Protein AF-A0ABD7EEY5-F1 (afdb_monomer)

InterPro domains:
  IPR012808 Conserved hypothetical protein CHP02453 [PF09365] (13-96)
  IPR012808 Conserved hypothetical protein CHP02453 [PTHR36452] (8-96)

Sequence (115 aa):
MMSRFNGFAQEGLNFLQQVRIENNKTWFDEHRFIYERSILAPFRALVDDLAPTMLEIDPLLESRATIGKTLSRIHRAPRFSQDKSRYRSRMWLTFKSFVCYLNKLCANLSSFSDS

Radius of gyration: 18.37 Å; Cα contacts (8 Å, |Δi|>4): 121; chains: 1; bounding box: 50×37×43 Å

Mean predicted aligned error: 8.75 Å

Foldseek 3Di:
DQDAQPDADPLLLVVLVVCQVVLDPVVCVVCVVSCVPRPLVNLQSVLSVCLVVVCVVPVQKPSHSDDPAQKDDQADDCPPDPDPRRGHSDIDGDIDGPPPPPPDPPPPPPPDDDD

Solvent-accessible surface area (backbone atoms only — not comparable to full-atom values): 6998 Å² total; per-residue (Å²): 131,86,58,77,58,86,65,75,47,68,68,28,59,50,46,29,54,46,47,53,72,67,53,44,68,68,62,46,64,75,48,39,65,50,48,49,58,35,41,48,45,37,54,35,18,44,32,60,67,44,26,63,66,48,40,74,76,40,75,55,43,48,51,60,72,37,76,70,66,23,25,55,58,55,65,45,79,43,92,84,42,93,66,66,54,49,42,49,57,72,84,56,73,49,79,46,65,64,76,73,90,52,96,80,70,75,91,76,78,89,81,83,87,88,129

pLDDT: mean 83.28, std 17.88, range [33.84, 96.94]

Nearest PDB structures (foldseek):
  4zyr-assembly2_B  TM=4.915E-01  e=9.999E+00  Escherichia coli K-12

Organism: Escherichia albertii (NCBI:txid208962)

Structure (mmCIF, N/CA/C/O backbone):
data_AF-A0ABD7EEY5-F1
#
_entry.id   AF-A0ABD7EEY5-F1
#
loop_
_atom_site.group_PDB
_atom_site.id
_atom_site.type_symbol
_atom_site.label_atom_id
_atom_site.label_alt_id
_atom_site.label_comp_id
_atom_site.label_asym_id
_atom_site.label_entity_id
_atom_site.label_seq_id
_atom_site.pdbx_PDB_ins_code
_atom_site.Cartn_x
_atom_site.Cartn_y
_atom_site.Cartn_z
_atom_site.occupancy
_atom_site.B_iso_or_equiv
_atom_site.auth_seq_id
_atom_site.auth_comp_id
_atom_site.auth_asym_id
_atom_site.auth_atom_id
_atom_site.pdbx_PDB_model_num
ATOM 1 N N . MET A 1 1 ? -11.397 -17.235 4.922 1.00 47.84 1 MET A N 1
ATOM 2 C CA . MET A 1 1 ? -10.170 -17.818 5.504 1.00 47.84 1 MET A CA 1
ATOM 3 C C . MET A 1 1 ? -9.136 -16.705 5.539 1.00 47.84 1 MET A C 1
ATOM 5 O O . MET A 1 1 ? -8.756 -16.242 4.473 1.00 47.84 1 MET A O 1
ATOM 9 N N . MET A 1 2 ? -8.812 -16.176 6.723 1.00 59.62 2 MET A N 1
ATOM 10 C CA . MET A 1 2 ? -7.828 -15.092 6.867 1.00 59.62 2 MET A CA 1
ATOM 11 C C . MET A 1 2 ? -6.453 -15.632 6.464 1.00 59.62 2 MET A C 1
ATOM 13 O O . MET A 1 2 ? -6.030 -16.671 6.976 1.00 59.62 2 MET A O 1
ATOM 17 N N . SER A 1 3 ? -5.794 -14.998 5.492 1.00 70.56 3 SER A N 1
ATOM 18 C CA . SER A 1 3 ? -4.438 -15.390 5.112 1.00 70.56 3 SER A CA 1
ATOM 19 C C . SER A 1 3 ? -3.480 -14.885 6.181 1.00 70.56 3 SER A C 1
ATOM 21 O O . SER A 1 3 ? -3.331 -13.677 6.336 1.00 70.56 3 SER A O 1
ATOM 23 N N . ARG A 1 4 ? -2.832 -15.805 6.890 1.00 85.38 4 ARG A N 1
ATOM 24 C CA . ARG A 1 4 ? -1.833 -15.471 7.904 1.00 85.38 4 ARG A CA 1
ATOM 25 C C . ARG A 1 4 ? -0.607 -14.823 7.258 1.00 85.38 4 ARG A C 1
ATOM 27 O O . ARG A 1 4 ? -0.151 -15.269 6.199 1.00 85.38 4 ARG A O 1
ATOM 34 N N . PHE A 1 5 ? -0.062 -13.791 7.887 1.00 92.56 5 PHE A N 1
ATOM 35 C CA . PHE A 1 5 ? 1.150 -13.120 7.443 1.00 92.56 5 PHE A CA 1
ATOM 36 C C . PHE A 1 5 ? 2.374 -14.018 7.648 1.00 92.56 5 PHE A C 1
ATOM 38 O O . PHE A 1 5 ? 2.698 -14.417 8.763 1.00 92.56 5 PHE A O 1
ATOM 45 N N . ASN A 1 6 ? 3.084 -14.298 6.552 1.00 90.75 6 ASN A N 1
ATOM 46 C CA . ASN A 1 6 ? 4.292 -15.131 6.544 1.00 90.75 6 ASN A CA 1
ATOM 47 C C . ASN A 1 6 ? 5.560 -14.340 6.167 1.00 90.75 6 ASN A C 1
ATOM 49 O O . ASN A 1 6 ? 6.575 -14.933 5.813 1.00 90.75 6 ASN A O 1
ATOM 53 N N . GLY A 1 7 ? 5.514 -13.005 6.219 1.00 93.12 7 GLY A N 1
ATOM 54 C CA . GLY A 1 7 ? 6.637 -12.146 5.839 1.00 93.12 7 GLY A CA 1
ATOM 55 C C . GLY A 1 7 ? 6.565 -11.600 4.410 1.00 93.12 7 GLY A C 1
ATOM 56 O O . GLY A 1 7 ? 5.620 -11.844 3.659 1.00 93.12 7 GLY A O 1
ATOM 57 N N . PHE A 1 8 ? 7.592 -10.829 4.044 1.00 93.62 8 PHE A N 1
ATOM 58 C CA . PHE A 1 8 ? 7.771 -10.282 2.699 1.00 93.62 8 PHE A CA 1
ATOM 59 C C . PHE A 1 8 ? 8.803 -11.100 1.925 1.00 93.62 8 PHE A C 1
ATOM 61 O O . PHE A 1 8 ? 9.900 -11.354 2.418 1.00 93.62 8 PHE A O 1
ATOM 68 N N . ALA A 1 9 ? 8.467 -11.473 0.691 1.00 93.62 9 ALA A N 1
ATOM 69 C CA . ALA A 1 9 ? 9.401 -12.157 -0.193 1.00 93.62 9 ALA A CA 1
ATOM 70 C C . ALA A 1 9 ? 10.497 -11.197 -0.687 1.00 93.62 9 ALA A C 1
ATOM 72 O O . ALA A 1 9 ? 10.224 -10.033 -0.996 1.00 93.62 9 ALA A O 1
ATOM 73 N N . GLN A 1 10 ? 11.719 -11.712 -0.857 1.00 95.19 10 GLN A N 1
ATOM 74 C CA . GLN A 1 10 ? 12.840 -10.943 -1.410 1.00 95.19 10 GLN A CA 1
ATOM 75 C C . GLN A 1 10 ? 12.517 -10.367 -2.799 1.00 95.19 10 GLN A C 1
ATOM 77 O O . GLN A 1 10 ? 12.912 -9.247 -3.111 1.00 95.19 10 GLN A O 1
ATOM 82 N N . GLU A 1 11 ? 11.740 -11.094 -3.608 1.00 95.56 11 GLU A N 1
ATOM 83 C CA . GLU A 1 11 ? 11.249 -10.631 -4.912 1.00 95.56 11 GLU A CA 1
ATOM 84 C C . GLU A 1 11 ? 10.489 -9.298 -4.805 1.00 95.56 11 GLU A C 1
ATOM 86 O O . GLU A 1 11 ? 10.717 -8.391 -5.603 1.00 95.56 11 GLU A O 1
ATOM 91 N N . GLY A 1 12 ? 9.639 -9.136 -3.786 1.00 94.00 12 GLY A N 1
ATOM 92 C CA . GLY A 1 12 ? 8.913 -7.888 -3.558 1.00 94.00 12 GLY A CA 1
ATOM 93 C C . GLY A 1 12 ? 9.850 -6.733 -3.193 1.00 94.00 12 GLY A C 1
ATOM 94 O O . GLY A 1 12 ? 9.705 -5.621 -3.705 1.00 94.00 12 GLY A O 1
ATOM 95 N N . LEU A 1 13 ? 10.849 -6.991 -2.346 1.00 94.12 13 LEU A N 1
ATOM 96 C CA . LEU A 1 13 ? 11.847 -5.982 -1.973 1.00 94.12 13 LEU A CA 1
ATOM 97 C C . LEU A 1 13 ? 12.681 -5.543 -3.184 1.00 94.12 13 LEU A C 1
ATOM 99 O O . LEU A 1 13 ? 12.896 -4.346 -3.382 1.00 94.12 13 LEU A O 1
ATOM 103 N N . ASN A 1 14 ? 13.080 -6.495 -4.029 1.00 95.81 14 ASN A N 1
ATOM 104 C CA . ASN A 1 14 ? 13.797 -6.220 -5.272 1.00 95.81 14 ASN A CA 1
ATOM 105 C C . ASN A 1 14 ? 12.925 -5.412 -6.244 1.00 95.81 14 ASN A C 1
ATOM 107 O O . ASN A 1 14 ? 13.393 -4.430 -6.818 1.00 95.81 14 ASN A O 1
ATOM 111 N N . PHE A 1 15 ? 11.639 -5.752 -6.367 1.00 95.62 15 PHE A N 1
ATOM 112 C CA . PHE A 1 15 ? 10.685 -4.999 -7.183 1.00 95.62 15 PHE A CA 1
ATOM 113 C C . PHE A 1 15 ? 10.588 -3.527 -6.754 1.00 95.62 15 PHE A C 1
ATOM 115 O O . PHE A 1 15 ? 10.609 -2.632 -7.597 1.00 95.62 15 PHE A O 1
ATOM 122 N N . LEU A 1 16 ? 10.543 -3.244 -5.447 1.00 94.81 16 LEU A N 1
ATOM 123 C CA . LEU A 1 16 ? 10.501 -1.868 -4.935 1.00 94.81 16 LEU A CA 1
ATOM 124 C C . LEU A 1 16 ? 11.769 -1.059 -5.261 1.00 94.81 16 LEU A C 1
ATOM 126 O O . LEU A 1 16 ? 11.712 0.168 -5.388 1.00 94.81 16 LEU A O 1
ATOM 130 N N . GLN A 1 17 ? 12.915 -1.721 -5.406 1.00 94.44 17 GLN A N 1
ATOM 131 C CA . GLN A 1 17 ? 14.147 -1.082 -5.868 1.00 94.44 17 GLN A CA 1
A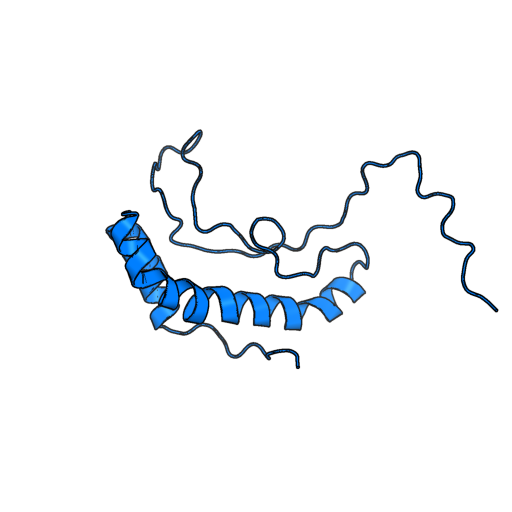TOM 132 C C . GLN A 1 17 ? 14.111 -0.855 -7.382 1.00 94.44 17 GLN A C 1
ATOM 134 O O . GLN A 1 17 ? 14.397 0.253 -7.837 1.00 94.44 17 GLN A O 1
ATOM 139 N N . GLN A 1 18 ? 13.693 -1.861 -8.152 1.00 95.19 18 GLN A N 1
ATOM 140 C CA . GLN A 1 18 ? 13.614 -1.794 -9.613 1.00 95.19 18 GLN A CA 1
ATOM 141 C C . GLN A 1 18 ? 12.605 -0.751 -10.099 1.00 95.19 18 GLN A C 1
ATOM 143 O O . GLN A 1 18 ? 12.938 0.061 -10.956 1.00 95.19 18 GLN A O 1
ATOM 148 N N . VAL A 1 19 ? 11.420 -0.662 -9.483 1.00 95.19 1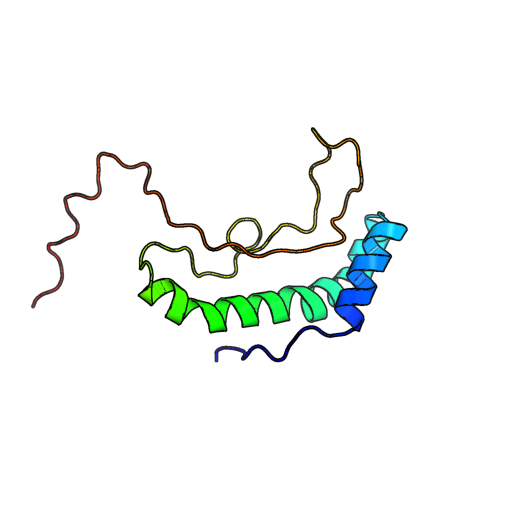9 VAL A N 1
ATOM 149 C CA . VAL A 1 19 ? 10.398 0.329 -9.869 1.00 95.19 19 VAL A CA 1
ATOM 150 C C . VAL A 1 19 ? 10.899 1.769 -9.723 1.00 95.19 19 VAL A C 1
ATOM 152 O O . VAL A 1 19 ? 10.457 2.666 -10.442 1.00 95.19 19 VAL A O 1
ATOM 155 N N . ARG A 1 20 ? 11.848 2.002 -8.808 1.00 91.75 20 ARG A N 1
ATOM 156 C CA . ARG A 1 20 ? 12.503 3.302 -8.630 1.00 91.75 20 ARG A CA 1
ATOM 157 C C . ARG A 1 20 ? 13.458 3.626 -9.773 1.00 91.75 20 ARG A C 1
ATOM 159 O O . ARG A 1 20 ? 13.548 4.790 -10.149 1.00 91.75 20 ARG A O 1
ATOM 166 N N . ILE A 1 21 ? 14.196 2.622 -10.242 1.00 93.44 21 ILE A N 1
ATOM 167 C CA . ILE A 1 21 ? 15.199 2.750 -11.302 1.00 93.44 21 ILE A CA 1
ATOM 168 C C . ILE A 1 21 ? 14.490 2.968 -12.638 1.00 93.44 21 ILE A C 1
ATOM 170 O O . ILE A 1 21 ? 14.764 3.947 -13.323 1.00 93.44 21 ILE A O 1
ATOM 174 N N . GLU A 1 22 ? 13.523 2.108 -12.952 1.00 94.94 22 GLU A N 1
ATOM 175 C CA . GLU A 1 22 ? 12.806 2.132 -14.228 1.00 94.94 22 GLU A CA 1
ATOM 176 C C . GLU A 1 22 ? 11.843 3.317 -14.327 1.00 94.94 22 GLU A C 1
ATOM 178 O O . GLU A 1 22 ? 11.777 4.003 -15.347 1.00 94.94 22 GLU A O 1
ATOM 183 N N . ASN A 1 23 ? 11.074 3.580 -13.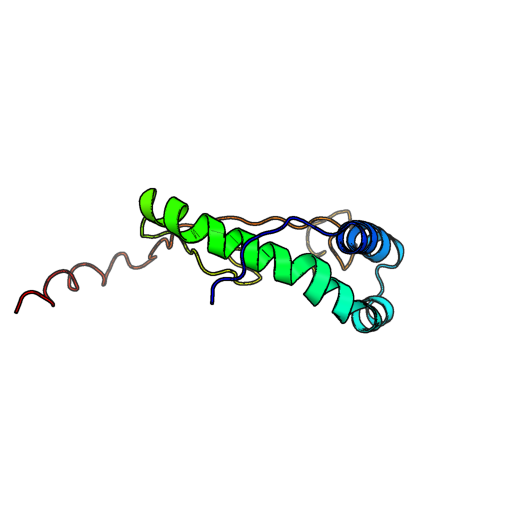261 1.00 92.62 23 ASN A N 1
ATOM 184 C CA . ASN A 1 23 ? 10.132 4.700 -13.157 1.00 92.62 23 ASN A CA 1
ATOM 185 C C . ASN A 1 23 ? 9.179 4.861 -14.378 1.00 92.62 23 ASN A C 1
ATOM 187 O O . ASN A 1 23 ? 8.675 5.953 -14.675 1.00 92.62 23 ASN A O 1
ATOM 191 N N . ASN A 1 24 ? 8.911 3.763 -15.091 1.00 94.00 24 ASN A N 1
ATOM 192 C CA . ASN A 1 24 ? 8.162 3.717 -16.344 1.00 94.00 24 ASN A CA 1
ATOM 193 C C . ASN A 1 24 ? 6.810 3.012 -16.149 1.00 94.00 24 ASN A C 1
ATOM 195 O O . ASN A 1 24 ? 6.710 2.024 -15.424 1.00 94.00 24 ASN A O 1
ATOM 199 N N . LYS A 1 25 ? 5.759 3.529 -16.801 1.00 93.44 25 LYS A N 1
ATOM 200 C CA . LYS A 1 25 ? 4.412 2.954 -16.732 1.00 93.44 25 LYS A CA 1
ATOM 201 C C . LYS A 1 25 ? 4.323 1.589 -17.407 1.00 93.44 25 LYS A C 1
ATOM 203 O O . LYS A 1 25 ? 3.748 0.685 -16.817 1.00 93.44 25 LYS A O 1
ATOM 208 N N . THR A 1 26 ? 4.894 1.442 -18.598 1.00 95.62 26 THR A N 1
ATOM 209 C CA . THR A 1 26 ? 4.851 0.186 -19.357 1.00 95.62 26 THR A CA 1
ATOM 210 C C . THR A 1 26 ? 5.538 -0.929 -18.577 1.00 95.62 26 THR A C 1
ATOM 212 O O . THR A 1 26 ? 4.939 -1.971 -18.345 1.00 95.62 26 THR A O 1
ATOM 215 N N . TRP A 1 27 ? 6.732 -0.644 -18.045 1.00 95.81 27 TRP A N 1
ATOM 216 C CA . TRP A 1 27 ? 7.458 -1.582 -17.190 1.00 95.81 27 TRP A CA 1
ATOM 217 C C . TRP A 1 27 ? 6.645 -1.979 -15.950 1.00 95.81 27 TRP A C 1
ATOM 219 O O . TRP A 1 27 ? 6.573 -3.154 -15.598 1.00 95.81 27 TRP A O 1
ATOM 229 N N . PHE A 1 28 ? 5.992 -1.014 -15.293 1.00 95.62 28 PHE A N 1
ATOM 230 C CA . PHE A 1 28 ? 5.155 -1.308 -14.131 1.00 95.62 28 PHE A CA 1
ATOM 231 C C . PHE A 1 28 ? 3.964 -2.201 -14.485 1.00 95.62 28 PHE A C 1
ATOM 233 O O . PHE A 1 28 ? 3.652 -3.115 -13.728 1.00 95.62 28 PHE A O 1
ATOM 240 N N . ASP A 1 29 ? 3.298 -1.935 -15.609 1.00 95.50 29 ASP A N 1
ATOM 241 C CA . ASP A 1 29 ? 2.142 -2.716 -16.047 1.00 95.50 29 ASP A CA 1
ATOM 242 C C . ASP A 1 29 ? 2.542 -4.169 -16.355 1.00 95.50 29 ASP A C 1
ATOM 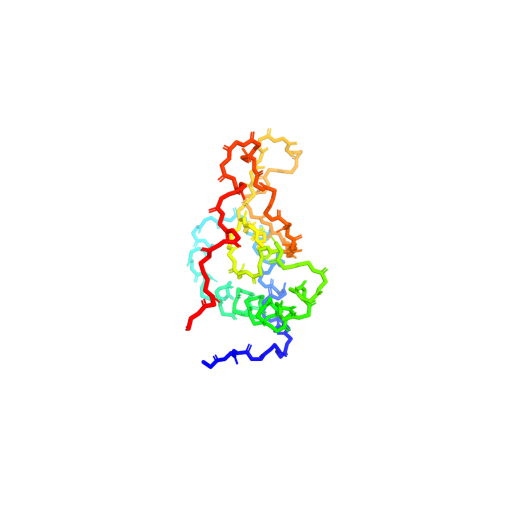244 O O . ASP A 1 29 ? 1.831 -5.090 -15.952 1.00 95.50 29 ASP A O 1
ATOM 248 N N . GLU A 1 30 ? 3.712 -4.382 -16.964 1.00 96.94 30 GLU A N 1
ATOM 249 C CA . GLU A 1 30 ? 4.287 -5.714 -17.213 1.00 96.94 30 GLU A CA 1
ATOM 250 C C . GLU A 1 30 ? 4.622 -6.463 -15.914 1.00 96.94 30 GLU A C 1
ATOM 252 O O . GLU A 1 30 ? 4.373 -7.661 -15.806 1.00 96.94 30 GLU A O 1
ATOM 257 N N . HIS A 1 31 ? 5.128 -5.763 -14.894 1.00 96.12 31 HIS A N 1
ATOM 258 C CA . HIS A 1 31 ? 5.553 -6.356 -13.616 1.00 96.12 31 HIS A CA 1
ATOM 259 C C . HIS A 1 31 ? 4.491 -6.250 -12.511 1.00 96.12 31 HIS A C 1
ATOM 261 O O . HIS A 1 31 ? 4.748 -6.556 -11.341 1.00 96.12 31 HIS A O 1
ATOM 267 N N . ARG A 1 32 ? 3.268 -5.840 -12.861 1.00 94.88 32 ARG A N 1
ATOM 268 C CA . ARG A 1 32 ? 2.177 -5.602 -11.909 1.00 94.88 32 ARG A CA 1
ATOM 269 C C . ARG A 1 32 ? 1.822 -6.842 -11.092 1.00 94.88 32 ARG A C 1
ATOM 271 O O . ARG A 1 32 ? 1.464 -6.726 -9.922 1.00 94.88 32 ARG A O 1
ATOM 278 N N . PHE A 1 33 ? 1.969 -8.027 -11.676 1.00 96.31 33 PHE A N 1
ATOM 279 C CA . PHE A 1 33 ? 1.732 -9.292 -10.984 1.00 96.31 33 PHE A CA 1
ATOM 280 C C . PHE A 1 33 ? 2.657 -9.477 -9.766 1.00 96.31 33 PHE A C 1
ATOM 282 O O . PHE A 1 33 ? 2.213 -9.979 -8.734 1.00 96.31 33 PHE A O 1
ATOM 289 N N . ILE A 1 34 ? 3.915 -9.017 -9.843 1.00 95.06 34 ILE A N 1
ATOM 290 C CA . ILE A 1 34 ? 4.873 -9.068 -8.726 1.00 95.06 34 ILE A CA 1
ATOM 291 C C . ILE A 1 34 ? 4.416 -8.132 -7.613 1.00 95.06 34 ILE A C 1
ATOM 293 O O . ILE A 1 34 ? 4.414 -8.506 -6.440 1.00 95.06 34 ILE A O 1
ATOM 297 N N . TYR A 1 35 ? 3.974 -6.927 -7.975 1.00 94.94 35 TYR A N 1
ATOM 298 C CA . TYR A 1 35 ? 3.417 -5.978 -7.017 1.00 94.94 35 TYR A CA 1
ATOM 299 C C . TYR A 1 35 ? 2.201 -6.557 -6.282 1.00 94.94 35 TYR A C 1
ATOM 301 O O . TYR A 1 35 ? 2.113 -6.471 -5.056 1.00 94.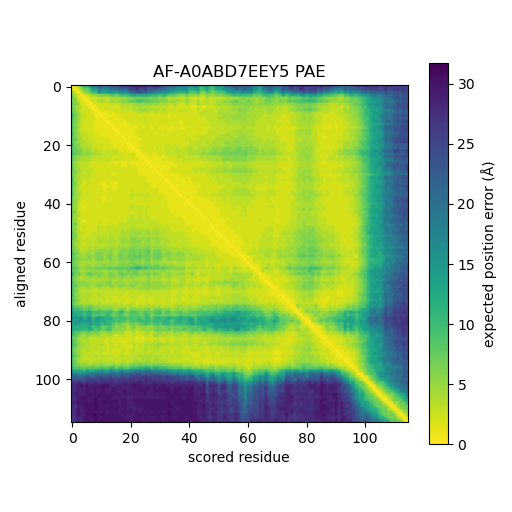94 35 TYR A O 1
ATOM 309 N N . GLU A 1 36 ? 1.269 -7.173 -7.004 1.00 94.25 36 GLU A N 1
ATOM 310 C CA . GLU A 1 36 ? 0.052 -7.720 -6.406 1.00 94.25 36 GLU A CA 1
ATOM 311 C C . GLU A 1 36 ? 0.343 -8.929 -5.503 1.00 94.25 36 GLU A C 1
ATOM 313 O O . GLU A 1 36 ? -0.152 -8.988 -4.374 1.00 94.25 36 GLU A O 1
ATOM 318 N N . ARG A 1 37 ? 1.201 -9.849 -5.957 1.00 95.12 37 ARG A N 1
ATOM 319 C CA . ARG A 1 37 ? 1.538 -11.086 -5.239 1.00 95.12 37 ARG A CA 1
ATOM 320 C C . ARG A 1 37 ? 2.504 -10.868 -4.079 1.00 95.12 37 ARG A C 1
ATOM 322 O O . ARG A 1 37 ? 2.254 -11.334 -2.975 1.00 95.12 37 ARG A O 1
ATOM 329 N N . SER A 1 38 ? 3.620 -10.198 -4.332 1.00 94.44 38 SER A N 1
ATOM 330 C CA . SER A 1 38 ? 4.782 -10.204 -3.434 1.00 94.44 38 SER A CA 1
ATOM 331 C C . SER A 1 38 ? 4.838 -8.971 -2.530 1.00 94.44 38 SER A C 1
ATOM 333 O O . SER A 1 38 ? 5.620 -8.943 -1.581 1.00 94.44 38 SER A O 1
ATOM 335 N N . ILE A 1 39 ? 3.990 -7.966 -2.789 1.00 94.31 39 ILE A N 1
ATOM 336 C CA . ILE A 1 39 ? 3.855 -6.763 -1.960 1.00 94.31 39 ILE A CA 1
ATOM 337 C C . ILE A 1 39 ? 2.428 -6.610 -1.421 1.00 94.31 39 ILE A C 1
ATOM 339 O O . ILE A 1 39 ? 2.240 -6.615 -0.206 1.00 94.31 39 ILE A O 1
ATOM 343 N N . LEU A 1 40 ? 1.403 -6.489 -2.271 1.00 93.75 40 LEU A N 1
ATOM 344 C CA . LEU A 1 40 ? 0.045 -6.208 -1.788 1.00 93.75 40 LEU A CA 1
ATOM 345 C C . LEU A 1 40 ? -0.562 -7.353 -0.979 1.00 93.75 40 LEU A C 1
ATOM 347 O O . LEU A 1 40 ? -1.157 -7.082 0.062 1.00 93.75 40 LEU A O 1
ATOM 351 N N . ALA A 1 41 ? -0.433 -8.602 -1.428 1.00 93.75 41 ALA A N 1
ATOM 352 C CA . ALA A 1 41 ? -0.959 -9.745 -0.686 1.00 93.75 41 ALA A CA 1
ATOM 353 C C . ALA A 1 41 ? -0.367 -9.863 0.736 1.00 93.75 41 ALA A C 1
ATOM 355 O O . ALA A 1 41 ? -1.162 -9.907 1.677 1.00 93.75 41 ALA A O 1
ATOM 356 N N . PRO A 1 42 ? 0.967 -9.816 0.956 1.00 94.31 42 PRO A N 1
ATOM 357 C CA . PRO A 1 42 ? 1.513 -9.858 2.313 1.00 94.31 42 PRO A CA 1
ATOM 358 C C . PRO A 1 42 ? 1.157 -8.616 3.140 1.00 94.31 42 PRO A C 1
ATOM 360 O O . PRO A 1 42 ? 0.920 -8.744 4.335 1.00 94.31 42 PRO A O 1
ATOM 363 N N . PHE A 1 43 ? 1.037 -7.427 2.535 1.00 94.12 43 PHE A N 1
ATOM 364 C CA . PHE A 1 43 ? 0.541 -6.246 3.256 1.00 94.12 43 PHE A CA 1
ATOM 365 C C . PHE A 1 43 ? -0.909 -6.407 3.728 1.00 94.12 43 PHE A C 1
ATOM 367 O O . PHE A 1 43 ? -1.240 -5.955 4.821 1.00 94.12 43 PHE A O 1
ATOM 374 N N . ARG A 1 44 ? -1.777 -7.027 2.919 1.00 93.62 44 ARG A N 1
ATOM 375 C CA . ARG A 1 44 ? -3.164 -7.318 3.310 1.00 93.62 44 ARG A CA 1
ATOM 376 C C . ARG A 1 44 ? -3.212 -8.333 4.442 1.00 93.62 44 ARG A C 1
ATOM 378 O O . ARG A 1 44 ? -3.834 -8.045 5.453 1.00 93.62 44 ARG A O 1
ATOM 385 N N . ALA A 1 45 ? -2.467 -9.429 4.310 1.00 93.81 45 ALA A N 1
ATOM 386 C CA . ALA A 1 45 ? -2.328 -10.433 5.362 1.00 93.81 45 ALA A CA 1
ATOM 387 C C . ALA A 1 45 ? -1.842 -9.816 6.685 1.00 93.81 45 ALA A C 1
ATOM 389 O O . ALA A 1 45 ? -2.399 -10.093 7.739 1.00 93.81 45 ALA A O 1
ATOM 390 N N . LEU A 1 46 ? -0.849 -8.920 6.627 1.00 94.12 46 LEU A N 1
ATOM 391 C CA . LEU A 1 46 ? -0.340 -8.219 7.807 1.00 94.12 46 LEU A CA 1
ATOM 392 C C . LEU A 1 46 ? -1.403 -7.331 8.464 1.00 94.12 46 LEU A C 1
ATOM 394 O O . LEU A 1 46 ? -1.490 -7.279 9.685 1.00 94.12 46 LEU A O 1
ATOM 398 N N . VAL A 1 47 ? -2.194 -6.608 7.668 1.00 93.50 47 VAL A N 1
ATOM 399 C CA . VAL A 1 47 ? -3.275 -5.772 8.203 1.00 93.50 47 VAL A CA 1
ATOM 400 C C . VAL A 1 47 ? -4.369 -6.636 8.821 1.00 93.50 47 VAL A C 1
ATOM 402 O O . VAL A 1 47 ? -4.818 -6.311 9.914 1.00 93.50 47 VAL A O 1
ATOM 405 N N . ASP A 1 48 ? -4.759 -7.728 8.167 1.00 92.75 48 ASP A N 1
ATOM 406 C CA . ASP A 1 48 ? -5.802 -8.630 8.660 1.00 92.75 48 ASP A CA 1
ATOM 407 C C . ASP A 1 48 ? -5.385 -9.315 9.974 1.00 92.75 48 ASP A C 1
ATOM 409 O O . ASP A 1 48 ? -6.206 -9.443 10.882 1.00 92.75 48 ASP A O 1
ATOM 413 N N . ASP A 1 49 ? -4.108 -9.684 10.115 1.00 93.56 49 ASP A N 1
ATOM 414 C CA . ASP A 1 49 ? -3.564 -10.260 11.351 1.00 93.56 49 ASP A CA 1
ATOM 415 C C . ASP A 1 49 ? -3.473 -9.231 12.493 1.00 93.56 49 ASP A C 1
ATOM 417 O O . ASP A 1 49 ? -3.663 -9.580 13.657 1.00 93.56 49 ASP A O 1
ATOM 421 N N . LEU A 1 50 ? -3.199 -7.957 12.184 1.00 92.94 50 LEU A N 1
ATOM 422 C CA . LEU A 1 50 ? -3.120 -6.878 13.180 1.00 92.94 50 LEU A CA 1
ATOM 423 C C . LEU A 1 50 ? -4.487 -6.280 13.539 1.00 92.94 50 LEU A C 1
ATOM 425 O O . LEU A 1 50 ? -4.640 -5.701 14.614 1.00 92.94 50 LEU A O 1
ATOM 429 N N . ALA A 1 51 ? -5.475 -6.400 12.651 1.00 92.06 51 ALA A N 1
ATOM 430 C CA . ALA A 1 51 ? -6.812 -5.838 12.801 1.00 92.06 51 ALA A CA 1
ATOM 431 C C . ALA A 1 51 ? -7.480 -6.115 14.163 1.00 92.06 51 ALA A C 1
ATOM 433 O O . ALA A 1 51 ? -7.950 -5.142 14.756 1.00 92.06 51 ALA A O 1
ATOM 434 N N . PRO A 1 52 ? -7.533 -7.357 14.694 1.00 92.31 52 PRO A N 1
ATOM 435 C CA . PRO A 1 52 ? -8.218 -7.621 15.961 1.00 92.31 52 PRO A CA 1
ATOM 436 C C . PRO A 1 52 ? -7.584 -6.863 17.132 1.00 92.31 52 PRO A C 1
ATOM 438 O O . PRO A 1 52 ? -8.283 -6.158 17.850 1.00 92.31 52 PRO A O 1
ATOM 441 N N . THR A 1 53 ? -6.255 -6.906 17.263 1.00 93.00 53 THR A N 1
ATOM 442 C CA . THR A 1 53 ? -5.534 -6.191 18.327 1.00 93.00 53 THR A CA 1
ATOM 443 C C . THR A 1 53 ? -5.679 -4.677 18.203 1.00 93.00 53 THR A C 1
ATOM 445 O O . THR A 1 53 ? -5.780 -3.976 19.203 1.00 93.00 53 THR A O 1
ATOM 448 N N . MET A 1 54 ? -5.716 -4.142 16.980 1.00 91.62 54 MET A N 1
ATOM 449 C CA . MET A 1 54 ? -5.937 -2.707 16.784 1.00 91.62 54 MET A CA 1
ATOM 450 C C . MET A 1 54 ? -7.351 -2.294 17.211 1.00 91.62 54 MET A C 1
ATOM 452 O O . MET A 1 54 ? -7.507 -1.263 17.858 1.00 91.62 54 MET A O 1
ATOM 456 N N . LEU A 1 55 ? -8.368 -3.106 16.910 1.00 90.94 55 LEU A N 1
ATOM 457 C CA . LEU A 1 55 ? -9.752 -2.837 17.314 1.00 90.94 55 LEU A CA 1
ATOM 458 C C . LEU A 1 55 ? -9.976 -2.954 18.830 1.00 90.94 55 LEU A C 1
ATOM 460 O O . LEU A 1 55 ? -10.861 -2.284 19.354 1.00 90.94 55 LEU A O 1
ATOM 464 N N . GLU A 1 56 ? -9.173 -3.754 19.538 1.00 93.25 56 GLU A N 1
ATOM 465 C CA . GLU A 1 56 ? -9.162 -3.781 21.009 1.00 93.25 56 GLU A CA 1
ATOM 466 C C . GLU A 1 56 ? -8.640 -2.467 21.612 1.00 93.25 56 GLU A C 1
ATOM 468 O O . GLU A 1 56 ? -9.094 -2.057 22.679 1.00 93.25 56 GLU A O 1
ATOM 473 N N . ILE A 1 57 ? -7.704 -1.793 20.933 1.00 91.00 57 ILE A N 1
ATOM 474 C CA . ILE A 1 57 ? -7.152 -0.502 21.373 1.00 91.00 57 ILE A CA 1
ATOM 475 C C . ILE A 1 57 ? -8.154 0.630 21.119 1.00 91.00 57 ILE A C 1
ATOM 477 O O . ILE A 1 57 ? -8.401 1.447 22.004 1.00 91.00 57 ILE A O 1
ATOM 481 N N . ASP A 1 58 ? -8.703 0.702 19.906 1.00 88.44 58 ASP A N 1
ATOM 482 C CA . ASP A 1 58 ? -9.744 1.664 19.537 1.00 88.44 58 ASP A CA 1
ATOM 483 C C . ASP A 1 58 ? -10.694 1.029 18.497 1.00 88.44 58 ASP A C 1
ATOM 485 O O . ASP A 1 58 ? -10.297 0.815 17.342 1.00 88.44 58 ASP A O 1
ATOM 489 N N . PRO A 1 59 ? -11.967 0.772 18.863 1.00 88.69 59 PRO A N 1
ATOM 490 C CA . PRO A 1 59 ? -12.967 0.206 17.957 1.00 88.69 59 PRO A CA 1
ATOM 491 C C . PRO A 1 59 ? -13.267 1.073 16.727 1.00 88.69 59 PRO A C 1
ATOM 493 O O . PRO A 1 59 ? -13.842 0.584 15.754 1.00 88.69 59 PRO A O 1
ATOM 496 N N . LEU A 1 60 ? -12.911 2.361 16.753 1.00 88.00 60 LEU A N 1
ATOM 497 C CA . LEU A 1 60 ? -13.141 3.299 15.655 1.00 88.00 60 LEU A CA 1
ATOM 498 C C . LEU A 1 60 ? -12.027 3.273 14.596 1.00 88.00 60 LEU A C 1
ATOM 500 O O . LEU A 1 60 ? -12.126 3.984 13.590 1.00 88.00 60 LEU A O 1
ATOM 504 N N . LEU A 1 61 ? -10.969 2.474 14.771 1.00 88.94 61 LEU A N 1
ATOM 505 C CA . LEU A 1 61 ? -9.900 2.348 13.779 1.00 88.94 61 LEU A CA 1
ATOM 506 C C . LEU A 1 61 ? -10.383 1.684 12.480 1.00 88.94 61 LEU A C 1
ATOM 508 O O . LEU A 1 61 ? -11.019 0.634 12.474 1.00 88.94 61 LEU A O 1
ATOM 512 N N . GLU A 1 62 ? -10.000 2.261 11.336 1.00 87.00 62 GLU A N 1
ATOM 513 C CA . GLU A 1 62 ? -10.153 1.617 10.027 1.00 87.00 62 GLU A CA 1
ATOM 514 C C . GLU A 1 62 ? -9.169 0.441 9.915 1.00 87.00 62 GLU A C 1
ATOM 516 O O . GLU A 1 62 ? -7.994 0.607 9.571 1.00 87.00 62 GLU A O 1
ATOM 521 N N . SER A 1 63 ? -9.671 -0.759 10.191 1.00 86.62 63 SER A N 1
ATOM 522 C CA . SER A 1 63 ? -8.915 -2.014 10.181 1.00 86.62 63 SER A CA 1
ATOM 523 C C . SER A 1 63 ? -8.861 -2.701 8.812 1.00 86.62 63 SER A C 1
ATOM 525 O O . SER A 1 63 ? -8.111 -3.655 8.633 1.00 86.62 63 SER A O 1
ATOM 527 N N . ARG A 1 64 ? -9.606 -2.222 7.804 1.00 86.62 64 ARG A N 1
ATOM 528 C CA . ARG A 1 64 ? -9.632 -2.850 6.471 1.00 86.62 64 ARG A CA 1
ATOM 529 C C . ARG A 1 64 ? -8.373 -2.542 5.669 1.00 86.62 64 ARG A C 1
ATOM 531 O O . ARG A 1 64 ? -7.991 -1.381 5.522 1.00 86.62 64 ARG A O 1
ATOM 538 N N . ALA A 1 65 ? -7.813 -3.547 4.998 1.00 87.75 65 ALA A N 1
ATOM 539 C CA . ALA A 1 65 ? -6.636 -3.422 4.133 1.00 87.75 65 ALA A CA 1
ATOM 540 C C . ALA A 1 65 ? -6.900 -2.687 2.792 1.00 87.75 65 ALA A C 1
ATOM 542 O O . ALA A 1 65 ? -6.747 -3.237 1.697 1.00 87.75 65 ALA A O 1
ATOM 543 N N . THR A 1 66 ? -7.298 -1.413 2.860 1.00 87.44 66 THR A N 1
ATOM 544 C CA . THR A 1 66 ? -7.671 -0.593 1.694 1.00 87.44 66 THR A CA 1
ATOM 545 C C . THR A 1 66 ? -6.526 0.314 1.234 1.00 87.44 66 THR A C 1
ATOM 547 O O . THR A 1 66 ? -5.945 1.065 2.023 1.00 87.44 66 THR A O 1
ATOM 550 N N . ILE A 1 67 ? -6.236 0.313 -0.073 1.00 89.12 67 ILE A N 1
ATOM 551 C CA . ILE A 1 67 ? -5.224 1.187 -0.689 1.00 89.12 67 ILE A CA 1
ATOM 552 C C . ILE A 1 67 ? -5.670 2.653 -0.627 1.00 89.12 67 ILE A C 1
ATOM 554 O O . ILE A 1 67 ? -6.785 3.010 -0.999 1.00 89.12 67 ILE A O 1
ATOM 558 N N . GLY A 1 68 ? -4.771 3.532 -0.191 1.00 85.12 68 GLY A N 1
ATOM 559 C CA . GLY A 1 68 ? -5.026 4.958 -0.007 1.00 85.12 68 GLY A CA 1
ATOM 560 C C . GLY A 1 68 ? -5.695 5.320 1.317 1.00 85.12 68 GLY A C 1
ATOM 561 O O . GLY A 1 68 ? -5.853 6.513 1.574 1.00 85.12 68 GLY A O 1
ATOM 562 N N . LYS A 1 69 ? -6.049 4.327 2.137 1.00 85.75 69 LYS A N 1
ATOM 563 C CA . LYS A 1 69 ? -6.462 4.500 3.531 1.00 85.75 69 LYS A CA 1
ATOM 564 C C . LYS A 1 69 ? -5.395 3.878 4.429 1.00 85.75 69 LYS A C 1
ATOM 566 O O . LYS A 1 69 ? -4.391 4.529 4.705 1.00 85.75 69 LYS A O 1
ATOM 571 N N . THR A 1 70 ? -5.584 2.608 4.780 1.00 90.06 70 THR A N 1
ATOM 572 C CA . THR A 1 70 ? -4.702 1.845 5.661 1.00 90.06 70 THR A CA 1
ATOM 573 C C . THR A 1 70 ? -3.391 1.497 4.982 1.00 90.06 70 THR A C 1
ATOM 575 O O . THR A 1 70 ? -2.344 1.553 5.612 1.00 90.06 70 THR A O 1
ATOM 578 N N . LEU A 1 71 ? -3.414 1.214 3.677 1.00 93.75 71 LEU A N 1
ATOM 579 C CA . LEU A 1 71 ? -2.211 0.963 2.887 1.00 93.75 71 LEU A CA 1
ATOM 580 C C . LEU A 1 71 ? -1.829 2.191 2.058 1.00 93.75 71 LEU A C 1
ATOM 582 O O . LEU A 1 71 ? -2.678 2.852 1.455 1.00 93.75 71 LEU A O 1
ATOM 586 N N . SER A 1 72 ? -0.534 2.479 1.969 1.00 93.06 72 SER A N 1
ATOM 587 C CA . SER A 1 72 ? -0.012 3.522 1.080 1.00 93.06 72 SER A CA 1
ATOM 588 C C . SER A 1 72 ? -0.288 3.229 -0.406 1.00 93.06 72 SER A C 1
ATOM 590 O O . SER A 1 72 ? -0.391 2.080 -0.833 1.00 93.06 72 SER A O 1
ATOM 592 N N . ARG A 1 73 ? -0.406 4.284 -1.223 1.00 92.56 73 ARG A N 1
ATOM 593 C CA . ARG A 1 73 ? -0.494 4.162 -2.691 1.00 92.56 73 ARG A CA 1
ATOM 594 C C . ARG A 1 73 ? 0.909 4.028 -3.277 1.00 92.56 73 ARG A C 1
ATOM 596 O O . ARG A 1 73 ? 1.774 4.831 -2.927 1.00 92.56 73 ARG A O 1
ATOM 603 N N . ILE A 1 74 ? 1.106 3.102 -4.219 1.00 92.88 74 ILE A N 1
ATOM 604 C CA . ILE A 1 74 ? 2.390 2.967 -4.928 1.00 92.88 74 ILE A CA 1
ATOM 605 C C . ILE A 1 74 ? 2.675 4.158 -5.850 1.00 92.88 74 ILE A C 1
ATOM 607 O O . ILE A 1 74 ? 3.817 4.594 -5.961 1.00 92.88 74 ILE A O 1
ATOM 611 N N . HIS A 1 75 ? 1.639 4.741 -6.457 1.00 91.12 75 HIS A N 1
ATOM 612 C CA . HIS A 1 75 ? 1.785 5.955 -7.251 1.00 91.12 75 HIS A CA 1
ATOM 613 C C . HIS A 1 75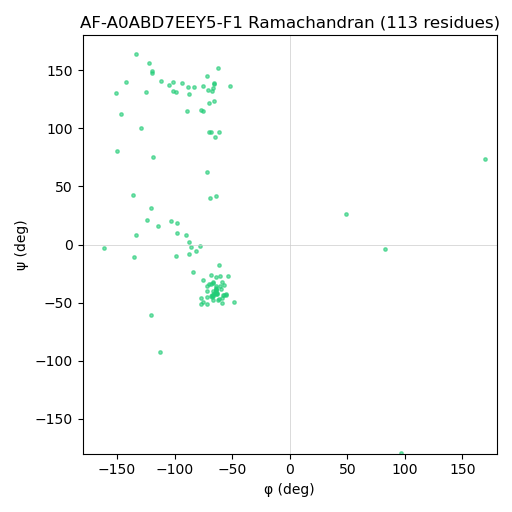 ? 2.077 7.163 -6.359 1.00 91.12 75 HIS A C 1
ATOM 615 O O . HIS A 1 75 ? 1.401 7.418 -5.353 1.00 91.12 75 HIS A O 1
ATOM 621 N N . ARG A 1 76 ? 3.081 7.937 -6.760 1.00 87.44 76 ARG A N 1
ATOM 622 C CA . ARG A 1 76 ? 3.474 9.179 -6.105 1.00 87.44 76 ARG A CA 1
ATOM 623 C C . ARG A 1 76 ? 2.782 10.359 -6.783 1.00 87.44 76 ARG A C 1
ATOM 625 O O . ARG A 1 76 ? 2.689 10.432 -8.002 1.00 87.44 76 ARG A O 1
ATOM 632 N N . ALA A 1 77 ? 2.312 11.310 -5.979 1.00 83.56 77 ALA A N 1
ATOM 633 C CA . ALA A 1 77 ? 1.869 12.606 -6.478 1.00 83.56 77 ALA A CA 1
ATOM 634 C C . ALA A 1 77 ? 3.075 13.567 -6.494 1.00 83.56 77 ALA A C 1
ATOM 636 O O . ALA A 1 77 ? 3.576 13.895 -5.418 1.00 83.56 77 ALA A O 1
ATOM 637 N N . PRO A 1 78 ? 3.542 14.043 -7.663 1.00 80.44 78 PRO A N 1
ATOM 638 C CA . PRO A 1 78 ? 4.763 14.850 -7.755 1.00 80.44 78 PRO A CA 1
ATOM 639 C C . PRO A 1 78 ? 4.553 16.333 -7.409 1.00 80.44 78 PRO A C 1
ATOM 641 O O . PRO A 1 78 ? 5.519 17.082 -7.344 1.00 80.44 78 PRO A O 1
ATOM 644 N N . ARG A 1 79 ? 3.305 16.767 -7.171 1.00 78.44 79 ARG A N 1
ATOM 645 C CA . 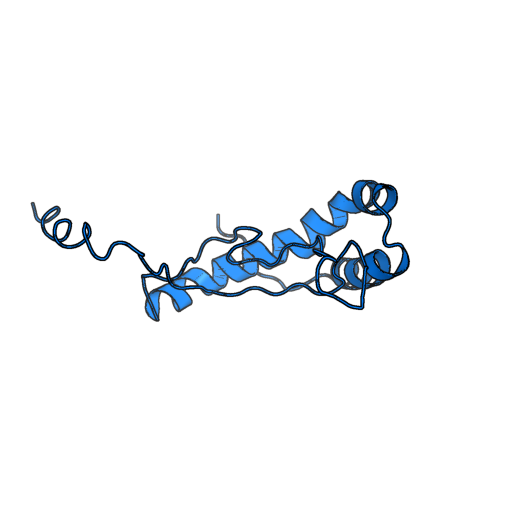ARG A 1 79 ? 2.894 18.185 -7.103 1.00 78.44 79 ARG A CA 1
ATOM 646 C C . ARG A 1 79 ? 3.696 19.056 -6.126 1.00 78.44 79 ARG A C 1
ATOM 648 O O . ARG A 1 79 ? 3.806 20.249 -6.360 1.00 78.44 79 ARG A O 1
ATOM 655 N N . PHE A 1 80 ? 4.262 18.467 -5.072 1.00 72.75 80 PHE A N 1
ATOM 656 C CA . PHE A 1 80 ? 4.962 19.196 -4.007 1.00 72.75 80 PHE A CA 1
ATOM 657 C C . PHE A 1 80 ? 6.320 18.584 -3.628 1.00 72.75 80 PHE A C 1
ATOM 659 O O . PHE A 1 80 ? 6.905 18.959 -2.620 1.00 72.75 80 PHE A O 1
ATOM 666 N N . SER A 1 81 ? 6.809 17.590 -4.376 1.00 76.31 81 SER A N 1
ATOM 667 C CA . SER A 1 81 ? 8.081 16.918 -4.078 1.00 76.31 81 SER A CA 1
ATOM 668 C C . SER A 1 81 ? 9.167 17.367 -5.050 1.00 76.31 81 SER A C 1
ATOM 670 O O . SER A 1 81 ? 8.932 17.414 -6.254 1.00 76.31 81 SER A O 1
ATOM 672 N N . GLN A 1 82 ? 10.371 17.629 -4.529 1.00 79.94 82 GLN A N 1
ATOM 673 C CA . GLN A 1 82 ? 11.567 17.829 -5.356 1.00 79.94 82 GLN A CA 1
ATOM 674 C C . GLN A 1 82 ? 11.852 16.581 -6.209 1.00 79.94 82 GLN A C 1
ATOM 676 O O . GLN A 1 82 ? 12.184 16.683 -7.386 1.00 79.94 82 GLN A O 1
ATOM 681 N N . ASP A 1 83 ? 11.631 15.400 -5.625 1.00 83.00 83 ASP A N 1
ATOM 682 C CA . ASP A 1 83 ? 11.608 14.126 -6.337 1.00 83.00 83 ASP A CA 1
ATOM 683 C C . ASP A 1 83 ? 10.288 13.942 -7.110 1.00 83.00 83 ASP A C 1
ATOM 685 O O . ASP A 1 83 ? 9.207 13.829 -6.517 1.00 83.00 83 ASP A O 1
ATOM 689 N N . LYS A 1 84 ? 10.407 13.879 -8.442 1.00 84.62 84 LYS A N 1
ATOM 690 C CA . LYS A 1 84 ? 9.306 13.703 -9.401 1.00 84.62 84 LYS A CA 1
ATOM 691 C C . LYS A 1 84 ? 9.128 12.251 -9.867 1.00 84.62 84 LYS A C 1
ATOM 693 O O . LYS A 1 84 ? 8.490 12.020 -10.896 1.00 84.62 84 LYS A O 1
ATOM 698 N N . SER A 1 85 ? 9.671 11.273 -9.138 1.00 87.12 85 SER A N 1
ATOM 699 C CA . SER A 1 85 ? 9.393 9.853 -9.378 1.00 87.12 85 SER A CA 1
ATOM 700 C C . SER A 1 85 ? 7.880 9.583 -9.430 1.00 87.12 85 SER A C 1
ATOM 702 O O . SER A 1 85 ? 7.103 10.116 -8.635 1.00 87.12 85 SER A O 1
ATOM 704 N N . ARG A 1 86 ? 7.438 8.775 -10.401 1.00 88.94 86 ARG A N 1
ATOM 705 C CA . ARG A 1 86 ? 6.035 8.359 -10.583 1.00 88.94 86 ARG A CA 1
ATOM 706 C C . ARG A 1 86 ? 5.625 7.308 -9.558 1.00 88.94 86 ARG A C 1
ATOM 708 O O . ARG A 1 86 ? 4.460 7.261 -9.160 1.00 88.94 86 ARG A O 1
ATOM 715 N N . TYR A 1 87 ? 6.576 6.488 -9.125 1.00 93.06 87 TYR A N 1
ATOM 716 C CA . TYR A 1 87 ? 6.357 5.362 -8.225 1.00 93.06 87 TYR A CA 1
ATOM 717 C C . TYR A 1 87 ? 7.153 5.508 -6.933 1.00 93.06 87 TYR A C 1
ATOM 719 O O . TYR A 1 87 ? 8.238 6.088 -6.901 1.00 93.06 87 TYR A O 1
ATOM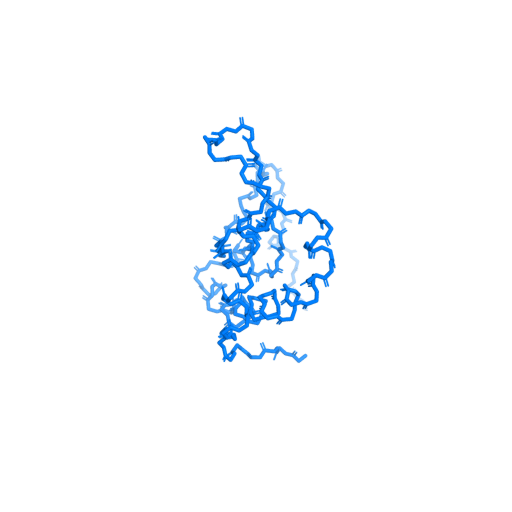 727 N N . ARG A 1 88 ? 6.608 4.964 -5.846 1.00 91.00 88 ARG A N 1
ATOM 728 C CA . ARG A 1 88 ? 7.287 4.877 -4.553 1.00 91.00 88 ARG A CA 1
ATOM 729 C C . ARG A 1 88 ? 8.099 3.590 -4.473 1.00 91.00 88 ARG A C 1
ATOM 731 O O . ARG A 1 88 ? 7.588 2.517 -4.759 1.00 91.00 88 ARG A O 1
ATOM 738 N N . SER A 1 89 ? 9.325 3.707 -3.971 1.00 92.19 89 SER A N 1
ATOM 739 C CA . SER A 1 89 ? 10.207 2.576 -3.650 1.00 92.19 89 SER A CA 1
ATOM 740 C C . SER A 1 89 ? 10.014 2.020 -2.238 1.00 92.19 89 SER A C 1
ATOM 742 O O . SER A 1 89 ? 10.764 1.165 -1.782 1.00 92.19 89 SER A O 1
ATOM 744 N N . ARG A 1 90 ? 9.059 2.573 -1.488 1.00 91.69 90 ARG A N 1
ATOM 745 C CA . ARG A 1 90 ? 8.765 2.209 -0.103 1.00 91.69 90 ARG A CA 1
ATOM 746 C C . ARG A 1 90 ? 7.262 2.262 0.090 1.00 91.69 90 ARG A C 1
ATOM 748 O O . ARG A 1 90 ? 6.615 3.192 -0.398 1.00 91.69 90 ARG A O 1
ATOM 755 N N . MET A 1 91 ? 6.736 1.295 0.825 1.00 93.19 91 MET A N 1
ATOM 756 C CA . MET A 1 91 ? 5.338 1.246 1.224 1.00 93.19 91 MET A CA 1
ATOM 757 C C . MET A 1 91 ? 5.230 1.261 2.740 1.00 93.19 91 MET A C 1
ATOM 759 O O . MET A 1 91 ? 6.095 0.748 3.443 1.00 93.19 91 MET A O 1
ATOM 763 N N . TRP A 1 92 ? 4.157 1.864 3.225 1.00 93.31 92 TRP A N 1
ATOM 764 C CA . TRP A 1 92 ? 3.795 1.885 4.634 1.00 93.31 92 TRP A CA 1
ATOM 765 C C . TRP A 1 92 ? 2.317 1.552 4.797 1.00 93.31 92 TRP A C 1
ATOM 767 O O . TRP A 1 92 ? 1.530 1.637 3.842 1.00 93.31 92 TRP A O 1
ATOM 777 N N . LEU A 1 93 ? 1.959 1.216 6.029 1.00 93.81 93 LEU A N 1
ATOM 778 C CA . LEU A 1 93 ? 0.586 1.083 6.486 1.00 93.81 93 LEU A CA 1
ATOM 779 C C . LEU A 1 93 ? 0.339 2.021 7.672 1.00 93.81 93 LEU A C 1
ATOM 781 O O . LEU A 1 93 ? 1.283 2.443 8.338 1.00 93.81 93 LEU A O 1
ATOM 785 N N . THR A 1 94 ? -0.912 2.393 7.907 1.00 92.75 94 THR A N 1
ATOM 786 C CA . THR A 1 94 ? -1.322 3.275 9.005 1.00 92.75 94 THR A CA 1
ATOM 787 C C . THR A 1 94 ? -2.747 2.943 9.417 1.00 92.75 94 THR A C 1
ATOM 789 O O . THR A 1 94 ? -3.629 2.885 8.570 1.00 92.75 94 THR A O 1
ATOM 792 N N . PHE A 1 95 ? -2.989 2.759 10.710 1.00 90.62 95 PHE A N 1
ATOM 793 C CA . PHE A 1 95 ? -4.347 2.706 11.240 1.00 90.62 95 PHE A CA 1
ATOM 794 C C . PHE A 1 95 ? -4.792 4.128 11.559 1.00 90.62 95 PHE A C 1
ATOM 796 O O . PHE A 1 95 ? -4.059 4.896 12.183 1.00 90.62 95 PHE A O 1
ATOM 803 N N . LYS A 1 96 ? -5.971 4.503 11.068 1.00 87.25 96 LYS A N 1
ATOM 804 C CA . LYS A 1 96 ? -6.562 5.817 11.313 1.00 87.25 96 LYS A CA 1
ATOM 805 C C . LYS A 1 96 ? -7.938 5.617 11.903 1.00 87.25 96 LYS A C 1
ATOM 807 O O . LYS A 1 96 ? -8.725 4.853 11.350 1.00 87.25 96 LYS A O 1
ATOM 812 N N . SER A 1 97 ? -8.210 6.326 12.990 1.00 83.06 97 SER A N 1
ATOM 813 C CA . SER A 1 97 ? -9.548 6.368 13.560 1.00 83.06 97 SER A CA 1
ATOM 814 C C . SER A 1 97 ? -10.484 7.057 12.572 1.00 83.06 97 SER A C 1
ATOM 816 O O . SER A 1 97 ? -10.112 8.050 11.928 1.00 83.06 97 SER A O 1
ATOM 818 N N . PHE A 1 98 ? -11.688 6.519 12.415 1.00 71.75 98 PHE A N 1
ATOM 819 C CA . PHE A 1 98 ? -12.771 7.243 11.781 1.00 71.75 98 PHE A CA 1
ATOM 820 C C . PHE A 1 98 ? -13.116 8.431 12.673 1.00 71.75 98 PHE A C 1
ATOM 822 O O . PHE A 1 98 ? -13.953 8.345 13.566 1.00 71.75 98 PHE A O 1
ATOM 829 N N . VAL A 1 99 ? -12.504 9.583 12.399 1.00 62.31 99 VAL A N 1
ATOM 830 C CA . VAL A 1 99 ? -13.068 10.844 12.869 1.00 62.31 99 VAL A CA 1
ATOM 831 C C . VAL A 1 99 ? -14.355 11.036 12.081 1.00 62.31 99 VAL A C 1
ATOM 833 O O . VAL A 1 99 ? -14.350 11.468 10.925 1.00 62.31 99 VAL A O 1
ATOM 836 N N . CYS A 1 100 ? -15.466 10.644 12.694 1.00 49.97 100 CYS A N 1
ATOM 837 C CA . CYS A 1 100 ? -16.785 11.008 12.230 1.00 49.97 100 CYS A CA 1
ATOM 838 C C . CYS A 1 100 ? -16.858 12.540 12.298 1.00 49.97 100 CYS A C 1
ATOM 840 O O . CYS A 1 100 ? -17.113 13.114 13.352 1.00 49.97 100 CYS A O 1
ATOM 842 N N . TYR A 1 101 ? -16.620 13.228 11.179 1.00 47.25 101 TYR A N 1
ATOM 843 C CA . TYR A 1 101 ? -16.890 14.664 11.025 1.00 47.25 101 TYR A CA 1
ATOM 844 C C . TYR A 1 101 ? -18.410 14.942 10.999 1.00 47.25 101 TYR A C 1
ATOM 846 O O . TYR A 1 101 ? -18.902 15.764 10.232 1.00 47.25 101 TYR A O 1
ATOM 854 N N . LEU A 1 102 ? -19.182 14.248 11.835 1.00 47.16 102 LEU A N 1
ATOM 855 C CA . LEU A 1 102 ? -20.590 14.504 12.088 1.00 47.16 102 LEU A CA 1
ATOM 856 C C . LEU A 1 102 ? -20.761 14.849 13.561 1.00 47.16 102 LEU A C 1
ATOM 858 O O . LEU A 1 102 ? -21.354 14.107 14.339 1.00 47.16 102 LEU A O 1
ATOM 862 N N . ASN A 1 103 ? -20.362 16.073 13.893 1.00 46.44 103 ASN A N 1
ATOM 863 C CA . ASN A 1 103 ? -20.907 16.825 15.022 1.00 46.44 103 ASN A CA 1
ATOM 864 C C . ASN A 1 103 ? -22.412 17.145 14.823 1.00 46.44 103 ASN A C 1
ATOM 866 O O . ASN A 1 103 ? -22.839 18.265 15.086 1.00 46.44 103 ASN A O 1
ATOM 870 N N . LYS A 1 104 ? -23.234 16.206 14.314 1.00 45.69 104 LYS A N 1
ATOM 871 C CA . LYS A 1 104 ? -24.696 16.392 14.231 1.00 45.69 104 LYS A CA 1
ATOM 872 C C . LYS A 1 104 ? -25.597 15.158 14.059 1.00 45.69 104 LYS A C 1
ATOM 874 O O . LYS A 1 104 ? -26.802 15.364 14.069 1.00 45.69 104 LYS A O 1
ATOM 879 N N . LEU A 1 105 ? -25.110 13.915 13.920 1.00 49.81 105 LEU A N 1
ATOM 880 C CA . LEU A 1 105 ? -26.031 12.774 13.680 1.00 49.81 105 LEU A CA 1
ATOM 881 C C . LEU A 1 105 ? -25.791 11.484 14.484 1.00 49.81 105 LEU A C 1
ATOM 883 O O . LEU A 1 105 ? -26.674 10.634 14.502 1.00 49.81 105 LEU A O 1
ATOM 887 N N . CYS A 1 106 ? -24.676 11.320 15.200 1.00 43.22 106 CYS A N 1
ATOM 888 C CA . CYS A 1 106 ? -24.382 10.044 15.876 1.00 43.22 106 CYS A CA 1
ATOM 889 C C . CYS A 1 106 ? 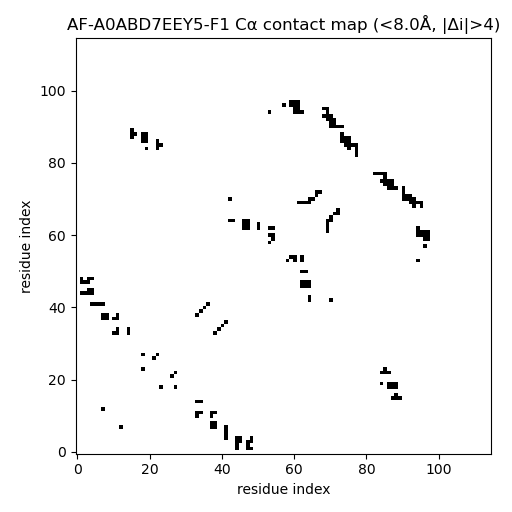-24.911 9.916 17.319 1.00 43.22 106 CYS A C 1
ATOM 891 O O . CYS A 1 106 ? -24.612 8.925 17.974 1.00 43.22 106 CYS A O 1
ATOM 893 N N . ALA A 1 107 ? -25.730 10.851 17.814 1.00 48.44 107 ALA A N 1
ATOM 894 C CA . ALA A 1 107 ? -26.328 10.746 19.152 1.00 48.44 107 ALA A CA 1
ATOM 895 C C . ALA A 1 107 ? -27.539 9.785 19.244 1.00 48.44 107 ALA A C 1
ATOM 897 O O . ALA A 1 107 ? -28.079 9.623 20.328 1.00 48.44 107 ALA A O 1
ATOM 898 N N . ASN A 1 108 ? -27.974 9.149 18.145 1.00 42.06 108 ASN A N 1
ATOM 899 C CA . ASN A 1 108 ? -29.229 8.374 18.105 1.00 42.06 108 ASN A CA 1
ATOM 900 C C . ASN A 1 108 ? -29.093 6.906 17.654 1.00 42.06 108 ASN A C 1
ATOM 902 O O . ASN A 1 108 ? -30.077 6.312 17.230 1.00 42.06 108 ASN A O 1
ATOM 906 N N . LEU A 1 109 ? -27.910 6.291 17.739 1.00 43.75 109 LEU A N 1
ATOM 907 C CA . LEU A 1 109 ? -27.755 4.854 17.437 1.00 43.75 109 LEU A CA 1
ATOM 908 C C . LEU A 1 109 ? -27.208 4.028 18.611 1.00 43.75 109 LEU A C 1
ATOM 910 O O . LEU A 1 109 ? -26.561 3.008 18.408 1.00 43.75 109 LEU A O 1
ATOM 914 N N . SER A 1 110 ? -27.518 4.434 19.845 1.00 41.97 110 SER A N 1
ATOM 915 C CA . SER A 1 110 ? -27.303 3.628 21.057 1.00 41.97 110 SER A CA 1
ATOM 916 C C . SER A 1 110 ? -28.587 2.979 21.600 1.00 41.97 110 SER A C 1
ATOM 918 O O . SER A 1 110 ? -28.635 2.608 22.767 1.00 41.97 110 SER A O 1
ATOM 920 N N . SER A 1 111 ? -29.634 2.826 20.784 1.00 38.97 111 SER A N 1
ATOM 921 C CA . SER A 1 111 ? -30.911 2.238 21.219 1.00 38.97 111 SER A CA 1
ATOM 922 C C . SER A 1 111 ? -31.500 1.228 20.232 1.00 38.97 111 SER A C 1
ATOM 924 O O . SER A 1 111 ? -32.702 1.239 19.984 1.00 38.97 111 SER A O 1
ATOM 926 N N . PHE A 1 112 ? -30.683 0.339 19.657 1.00 40.97 112 PHE A N 1
ATOM 927 C CA . PHE A 1 112 ? -31.225 -0.793 18.895 1.00 40.97 112 PHE A CA 1
ATOM 928 C C . PHE A 1 112 ? -30.314 -2.029 18.940 1.00 40.97 112 PHE A C 1
ATOM 930 O O . PHE A 1 112 ? -29.525 -2.268 18.029 1.00 40.97 112 PHE A O 1
ATOM 937 N N . SER A 1 113 ? -30.387 -2.786 20.038 1.00 34.41 113 SER A N 1
ATOM 938 C CA . SER A 1 113 ? -30.425 -4.265 20.069 1.00 34.41 113 SER A CA 1
ATOM 939 C C . SER A 1 113 ? -30.252 -4.785 21.503 1.00 34.41 113 SER A C 1
ATOM 941 O O . SER A 1 113 ? -29.215 -5.319 21.859 1.00 34.41 113 SER A O 1
ATOM 943 N N . ASP A 1 114 ? -31.303 -4.637 22.309 1.00 33.84 114 ASP A N 1
ATOM 944 C CA . ASP A 1 114 ? -31.612 -5.585 23.383 1.00 33.84 114 ASP A CA 1
ATOM 945 C C . ASP A 1 114 ? -33.086 -5.963 23.205 1.00 33.84 114 ASP A C 1
ATOM 947 O O . ASP A 1 114 ? -33.991 -5.177 23.498 1.00 33.84 114 ASP A O 1
ATOM 951 N N . SER A 1 115 ? -33.322 -7.128 22.606 1.00 35.81 115 SER A N 1
ATOM 952 C CA . SER A 1 115 ? -34.577 -7.891 22.618 1.00 35.81 115 SER A CA 1
ATOM 953 C C . SER A 1 115 ? -34.259 -9.339 22.278 1.00 35.81 115 SER A C 1
ATOM 955 O O . SER A 1 115 ? -33.583 -9.547 21.244 1.00 35.81 115 SER A O 1
#

Secondary structure (DSSP, 8-state):
---------HHHHHHHHHHHHH--HHHHHHTHHHIIIIIIHHHHHHHHHHHHHHHHH-TTB--S--BTTTBPPSB--GGG-S---SB-S---B---B-----TTTGGG-SSS---